Protein AF-A0A5N9BYZ1-F1 (afdb_monomer_lite)

Sequence (122 aa):
MFFPSIALAQSPDVEGMESEAQKIDQMLMCPVCPAESIDQVQVEVAKQMRVKVREMLLEGRSEEQILSYFEERYGSDILAAPPVRGTMLLAWIIPIVVLGLMLSVGVWVLYNMVYKKQNVED

Foldseek 3Di:
DDDDPPPPPPDPVVVVLVVVLVVLQQQFCDLPDPPHTLVPDPDPSSVVLSVVSSVVVVVVDDSVRSVVVCCVVRNQVGGNDRPPPDVVVVVVVVVVVVVVVVVVVVVVVVVVVVVVVVVVVD

Radius of gyration: 28.41 Å; chains: 1; bounding box: 100×36×58 Å

Structure (mmCIF, N/CA/C/O backbone):
data_AF-A0A5N9BYZ1-F1
#
_entry.id   AF-A0A5N9BYZ1-F1
#
loop_
_atom_site.group_PDB
_atom_site.id
_atom_site.type_symbol
_atom_site.label_atom_id
_atom_site.label_alt_id
_atom_site.label_comp_id
_atom_site.label_asym_id
_atom_site.label_entity_id
_atom_site.label_seq_id
_atom_site.pdbx_PDB_ins_code
_atom_site.Cartn_x
_atom_site.Cartn_y
_atom_site.Cartn_z
_atom_site.occupancy
_atom_site.B_iso_or_equiv
_atom_site.auth_seq_id
_atom_site.auth_comp_id
_atom_site.auth_asym_id
_atom_site.auth_atom_id
_atom_site.pdbx_PDB_model_num
ATOM 1 N N . MET A 1 1 ? 51.454 -2.556 -13.934 1.00 44.25 1 MET A N 1
ATOM 2 C CA . MET A 1 1 ? 50.234 -2.734 -14.747 1.00 44.25 1 MET A CA 1
ATOM 3 C C . MET A 1 1 ? 49.073 -2.220 -13.915 1.00 44.25 1 MET A C 1
ATOM 5 O O . MET A 1 1 ? 48.584 -2.917 -13.042 1.00 44.25 1 MET A O 1
ATOM 9 N N . PHE A 1 2 ? 48.794 -0.928 -14.086 1.00 49.34 2 PHE A N 1
ATOM 10 C CA . PHE A 1 2 ? 47.776 -0.151 -13.385 1.00 49.34 2 PHE A CA 1
ATOM 11 C C . PHE A 1 2 ? 46.459 -0.308 -14.151 1.00 49.34 2 PHE A C 1
ATOM 13 O O . PHE A 1 2 ? 46.372 0.157 -15.286 1.00 49.34 2 PHE A O 1
ATOM 20 N N . PHE A 1 3 ? 45.456 -0.957 -13.563 1.00 58.22 3 PHE A N 1
ATOM 21 C CA . PHE A 1 3 ? 44.080 -0.775 -14.021 1.00 58.22 3 PHE A CA 1
ATOM 22 C C . PHE A 1 3 ? 43.595 0.568 -13.463 1.00 58.22 3 PHE A C 1
ATOM 24 O O . PHE A 1 3 ? 43.707 0.776 -12.253 1.00 58.22 3 PHE A O 1
ATOM 31 N N . PRO A 1 4 ? 43.123 1.506 -14.300 1.00 60.12 4 PRO A N 1
ATOM 32 C CA . PRO A 1 4 ? 42.589 2.754 -13.796 1.00 60.12 4 PRO A CA 1
ATOM 33 C C . PRO A 1 4 ? 41.297 2.430 -13.043 1.00 60.12 4 PRO A C 1
ATOM 35 O O . PRO A 1 4 ? 40.392 1.799 -13.591 1.00 60.12 4 PRO A O 1
ATOM 38 N N . SER A 1 5 ? 41.222 2.845 -11.780 1.00 58.59 5 SER A N 1
ATOM 39 C CA . SER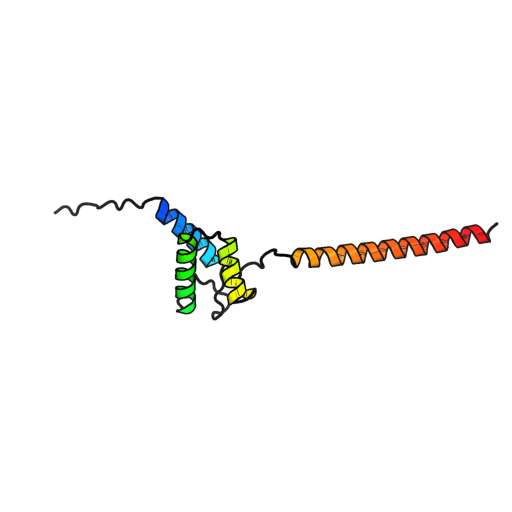 A 1 5 ? 39.967 2.932 -11.041 1.00 58.59 5 SER A CA 1
ATOM 40 C C . SER A 1 5 ? 39.060 3.916 -11.771 1.00 58.59 5 SER A C 1
ATOM 42 O O . SER A 1 5 ? 39.162 5.127 -11.582 1.00 58.59 5 SER A O 1
ATOM 44 N N . ILE A 1 6 ? 38.194 3.397 -12.638 1.00 61.03 6 ILE A N 1
ATOM 45 C CA . ILE A 1 6 ? 37.043 4.137 -13.141 1.00 61.03 6 ILE A CA 1
ATOM 46 C C . ILE A 1 6 ? 36.119 4.297 -11.935 1.00 61.03 6 ILE A C 1
ATOM 48 O O . ILE A 1 6 ? 35.366 3.394 -11.580 1.00 61.03 6 ILE A O 1
ATOM 52 N N . ALA A 1 7 ? 36.252 5.433 -11.256 1.00 56.97 7 ALA A N 1
ATOM 53 C CA . ALA A 1 7 ? 35.243 5.931 -10.344 1.00 56.97 7 ALA A CA 1
ATOM 54 C C . ALA A 1 7 ? 33.991 6.197 -11.187 1.00 56.97 7 ALA A C 1
ATOM 56 O O . ALA A 1 7 ? 33.922 7.187 -11.916 1.00 56.97 7 ALA A O 1
ATOM 57 N N . LEU A 1 8 ? 33.041 5.263 -11.155 1.00 56.88 8 LEU A N 1
ATOM 58 C CA . LEU A 1 8 ? 31.712 5.493 -11.694 1.00 56.88 8 LEU A CA 1
ATOM 59 C C . LEU A 1 8 ? 31.074 6.583 -10.839 1.00 56.88 8 LEU A C 1
ATOM 61 O O . LEU A 1 8 ? 30.751 6.373 -9.672 1.00 56.88 8 LEU A O 1
ATOM 65 N N . ALA A 1 9 ? 30.968 7.770 -11.428 1.00 54.53 9 ALA A N 1
ATOM 66 C CA . ALA A 1 9 ? 30.124 8.840 -10.944 1.00 54.53 9 ALA A CA 1
ATOM 67 C C . ALA A 1 9 ? 28.684 8.319 -10.929 1.00 54.53 9 ALA A C 1
ATOM 69 O O . ALA A 1 9 ? 27.995 8.335 -11.946 1.00 54.53 9 ALA A O 1
ATOM 70 N N . GLN A 1 10 ? 28.264 7.791 -9.787 1.00 53.97 10 GLN A N 1
ATOM 71 C CA . GLN A 1 10 ? 26.877 7.477 -9.520 1.00 53.97 10 GLN A CA 1
ATOM 72 C C . GLN A 1 10 ? 26.157 8.820 -9.392 1.00 53.97 10 GLN A C 1
ATOM 74 O O . GLN A 1 10 ? 26.368 9.572 -8.439 1.00 53.97 10 GLN A O 1
ATOM 79 N N . SER A 1 11 ? 25.436 9.202 -10.439 1.00 56.72 11 SER A N 1
ATOM 80 C CA . SER A 1 11 ? 24.740 10.475 -10.471 1.00 56.72 11 SER A CA 1
ATOM 81 C C . SER A 1 11 ? 23.575 10.427 -9.461 1.00 56.72 11 SER A C 1
ATOM 83 O O . SER A 1 11 ? 22.866 9.420 -9.381 1.00 56.72 11 SER A O 1
ATOM 85 N N . PRO A 1 12 ? 23.403 11.465 -8.621 1.00 59.62 12 PRO A N 1
ATOM 86 C CA . PRO A 1 12 ? 22.477 11.435 -7.481 1.00 59.62 12 PRO A CA 1
ATOM 87 C C . PRO A 1 12 ? 21.000 11.276 -7.881 1.00 59.62 12 PRO A C 1
ATOM 89 O O . PRO A 1 12 ? 20.164 10.955 -7.041 1.00 59.62 12 PRO A O 1
ATOM 92 N N . ASP A 1 13 ? 20.671 11.485 -9.155 1.00 65.31 13 ASP A N 1
ATOM 93 C CA . ASP A 1 13 ? 19.337 11.303 -9.724 1.00 65.31 13 ASP A CA 1
ATOM 94 C C . ASP A 1 13 ? 18.914 9.827 -9.794 1.00 65.31 13 ASP A C 1
ATOM 96 O O . ASP A 1 13 ? 17.775 9.502 -9.457 1.00 65.31 13 ASP A O 1
ATOM 100 N N . VAL A 1 14 ? 19.830 8.920 -10.151 1.00 69.69 14 VAL A N 1
ATOM 101 C CA . VAL A 1 14 ? 19.497 7.496 -10.326 1.00 69.69 14 VAL A CA 1
ATOM 102 C C . VAL A 1 14 ? 19.334 6.798 -8.974 1.00 69.69 14 VAL A C 1
ATOM 104 O O . VAL A 1 14 ? 18.423 5.992 -8.799 1.00 69.69 14 VAL A O 1
ATOM 107 N N . GLU A 1 15 ? 20.161 7.144 -7.981 1.00 74.38 15 GLU A N 1
ATOM 108 C CA . GLU A 1 15 ? 20.041 6.575 -6.628 1.00 74.38 15 GLU A CA 1
ATOM 109 C C . GLU A 1 15 ? 18.750 6.994 -5.920 1.00 74.38 15 GLU A C 1
ATOM 111 O O . GLU A 1 15 ? 18.144 6.185 -5.215 1.00 74.38 15 GLU A O 1
ATOM 116 N N . GLY A 1 16 ? 18.308 8.241 -6.120 1.00 80.75 16 GLY A N 1
ATOM 117 C CA . GLY A 1 16 ? 17.055 8.735 -5.551 1.00 80.75 16 GLY A CA 1
ATOM 118 C C . GLY A 1 16 ? 15.842 7.976 -6.088 1.00 80.75 16 GLY A C 1
ATOM 119 O O . GLY A 1 16 ? 15.020 7.495 -5.309 1.00 80.75 16 GLY A O 1
ATOM 120 N N . MET A 1 17 ? 15.772 7.802 -7.411 1.00 83.50 17 MET A N 1
ATOM 121 C CA . MET A 1 17 ? 14.679 7.078 -8.065 1.00 83.50 17 MET A CA 1
ATOM 122 C C . MET A 1 17 ? 14.644 5.592 -7.703 1.00 83.50 17 MET A C 1
ATOM 124 O O . MET A 1 17 ? 13.571 5.041 -7.472 1.00 83.50 17 MET A O 1
ATOM 128 N N . GLU A 1 18 ? 15.802 4.933 -7.635 1.00 87.06 18 GLU A N 1
ATOM 129 C CA . GLU A 1 18 ? 15.864 3.520 -7.254 1.00 87.06 18 GLU A CA 1
ATOM 130 C C . GLU A 1 18 ? 15.463 3.303 -5.790 1.00 87.06 18 GLU A C 1
ATOM 132 O O . GLU A 1 18 ? 14.759 2.342 -5.482 1.00 87.06 18 GLU A O 1
ATOM 137 N N . SER A 1 19 ? 15.843 4.218 -4.894 1.00 88.31 19 SER A N 1
ATOM 138 C CA . SER A 1 19 ? 15.411 4.200 -3.491 1.00 88.31 19 SER A CA 1
ATOM 139 C C . SER A 1 19 ? 13.895 4.380 -3.357 1.00 88.31 19 SER A C 1
ATOM 141 O O . SER A 1 19 ? 13.247 3.682 -2.574 1.00 88.31 19 SER A O 1
ATOM 143 N N . GLU A 1 20 ? 13.303 5.270 -4.155 1.00 87.62 20 GLU A N 1
ATOM 144 C CA . GLU A 1 20 ? 11.853 5.466 -4.195 1.00 87.62 20 GLU A CA 1
ATOM 145 C C . GLU A 1 20 ? 11.129 4.233 -4.753 1.00 87.62 20 GLU A C 1
ATOM 147 O O . GLU A 1 20 ? 10.196 3.731 -4.127 1.00 87.62 20 GLU A O 1
ATOM 152 N N . ALA A 1 21 ? 11.623 3.661 -5.855 1.00 90.44 21 ALA A N 1
ATOM 153 C CA . ALA A 1 21 ? 11.096 2.417 -6.415 1.00 90.44 21 ALA A CA 1
ATOM 154 C C . ALA A 1 21 ? 11.130 1.271 -5.395 1.00 90.44 21 ALA A C 1
ATOM 156 O O . ALA A 1 21 ? 10.148 0.549 -5.248 1.00 90.44 21 ALA A O 1
ATOM 157 N N . GLN A 1 22 ? 12.225 1.130 -4.643 1.00 90.06 22 GLN A N 1
ATOM 158 C CA . GLN A 1 22 ? 12.355 0.106 -3.603 1.00 90.06 22 GLN A CA 1
ATOM 159 C C . GLN A 1 22 ? 11.361 0.291 -2.454 1.00 90.06 22 GLN A C 1
ATOM 161 O O . GLN A 1 22 ? 10.853 -0.700 -1.929 1.00 90.06 22 GLN A O 1
ATOM 166 N N . LYS A 1 23 ? 11.056 1.533 -2.057 1.00 89.56 23 LYS A N 1
ATOM 167 C CA . LYS A 1 23 ? 10.024 1.795 -1.042 1.00 89.56 23 LYS A CA 1
ATOM 168 C C . LYS A 1 23 ? 8.652 1.336 -1.518 1.00 89.56 23 LYS A C 1
ATOM 170 O O . LYS A 1 23 ? 7.950 0.662 -0.769 1.00 89.56 23 LYS A O 1
ATOM 175 N N . ILE A 1 24 ? 8.303 1.648 -2.764 1.00 89.00 24 ILE A N 1
ATOM 176 C CA . ILE A 1 24 ? 7.036 1.226 -3.368 1.00 89.00 24 ILE A CA 1
ATOM 177 C C . ILE A 1 24 ? 6.985 -0.302 -3.496 1.00 89.00 24 ILE A C 1
ATOM 179 O O . ILE A 1 24 ? 5.983 -0.914 -3.129 1.00 89.00 24 ILE A O 1
ATOM 183 N N . ASP A 1 25 ? 8.080 -0.931 -3.934 1.00 89.19 25 ASP A N 1
ATOM 184 C CA . ASP A 1 25 ? 8.191 -2.389 -4.057 1.00 89.19 25 ASP A CA 1
ATOM 185 C C . ASP A 1 25 ? 7.971 -3.100 -2.699 1.00 89.19 25 ASP A C 1
ATOM 187 O O . ASP A 1 25 ? 7.393 -4.183 -2.650 1.00 89.19 25 ASP A O 1
ATOM 191 N N . GLN A 1 26 ? 8.376 -2.491 -1.578 1.00 88.19 26 GLN A N 1
ATOM 192 C CA . GLN A 1 26 ? 8.143 -3.038 -0.231 1.00 88.19 26 GLN A CA 1
ATOM 193 C C . GLN A 1 26 ? 6.697 -2.874 0.260 1.00 88.19 26 GLN A C 1
ATOM 195 O O . GLN A 1 26 ? 6.253 -3.643 1.112 1.00 88.19 26 GLN A O 1
ATOM 200 N N . MET A 1 27 ? 5.959 -1.891 -0.260 1.00 85.88 27 MET A N 1
ATOM 201 C CA . MET A 1 27 ? 4.550 -1.660 0.082 1.00 85.88 27 MET A CA 1
ATOM 202 C C . MET A 1 27 ? 3.585 -2.542 -0.720 1.00 85.88 27 MET A C 1
ATOM 204 O O . MET A 1 27 ? 2.410 -2.643 -0.360 1.00 85.88 27 MET A O 1
ATOM 208 N N . LEU A 1 28 ? 4.070 -3.175 -1.791 1.00 87.06 28 LEU A N 1
ATOM 209 C CA . LEU A 1 28 ? 3.297 -4.053 -2.662 1.00 87.06 28 LEU A CA 1
ATOM 210 C C . LEU A 1 28 ? 3.537 -5.527 -2.305 1.00 87.06 28 LEU A C 1
ATOM 212 O O . LEU A 1 28 ? 4.653 -6.047 -2.383 1.00 87.06 28 LEU A O 1
ATOM 216 N N . MET A 1 29 ? 2.460 -6.219 -1.950 1.00 87.56 29 MET A N 1
ATOM 217 C CA . MET A 1 29 ? 2.434 -7.664 -1.740 1.00 87.56 29 MET A CA 1
ATOM 218 C C . MET A 1 29 ? 2.285 -8.395 -3.072 1.00 87.56 29 MET A C 1
ATOM 220 O O . MET A 1 29 ? 1.704 -7.876 -4.022 1.00 87.56 29 MET A O 1
ATOM 224 N N . CYS A 1 30 ? 2.815 -9.611 -3.178 1.00 84.38 30 CYS A N 1
ATOM 225 C CA . CYS A 1 30 ? 2.637 -10.414 -4.380 1.00 84.38 30 CYS A CA 1
ATOM 226 C C . CYS A 1 30 ? 1.272 -11.133 -4.353 1.00 84.38 30 CYS A C 1
ATOM 228 O O . CYS A 1 30 ? 1.004 -11.877 -3.411 1.00 84.38 30 CYS A O 1
ATOM 230 N N . PRO A 1 31 ? 0.424 -11.016 -5.396 1.00 79.62 31 PRO A N 1
ATOM 231 C CA . PRO A 1 31 ? -0.930 -11.581 -5.378 1.00 79.62 31 PRO A CA 1
ATOM 232 C C . PRO A 1 31 ? -0.945 -13.112 -5.504 1.00 79.62 31 PRO A C 1
ATOM 234 O O . PRO A 1 31 ? -1.965 -13.753 -5.272 1.00 79.62 31 PRO A O 1
ATOM 237 N N . VAL A 1 32 ? 0.181 -13.702 -5.914 1.00 82.19 32 VAL A N 1
ATOM 238 C CA . VAL A 1 32 ? 0.323 -15.142 -6.168 1.00 82.19 32 VAL A CA 1
ATOM 239 C C . VAL A 1 32 ? 1.245 -15.840 -5.170 1.00 82.19 32 VAL A C 1
ATOM 241 O O . VAL A 1 32 ? 1.345 -17.066 -5.201 1.00 82.19 32 VAL A O 1
ATOM 244 N N . CYS A 1 33 ? 1.923 -15.092 -4.294 1.00 80.44 33 CYS A N 1
ATOM 245 C CA . CYS A 1 33 ? 2.836 -15.651 -3.300 1.00 80.44 33 CYS A CA 1
ATOM 246 C C . CYS A 1 33 ? 2.269 -15.484 -1.884 1.00 80.44 33 CYS A C 1
ATOM 248 O O . CYS A 1 33 ? 1.571 -14.511 -1.603 1.00 80.44 33 CYS A O 1
ATOM 250 N N . PRO A 1 34 ? 2.556 -16.423 -0.970 1.00 72.88 34 PRO A N 1
ATOM 251 C CA . PRO A 1 34 ? 2.062 -16.345 0.396 1.00 72.88 34 PRO A CA 1
ATOM 252 C C . PRO A 1 34 ? 2.778 -15.233 1.175 1.00 72.88 34 PRO A C 1
ATOM 254 O O . PRO A 1 34 ? 3.930 -15.396 1.554 1.00 72.88 34 PRO A O 1
ATOM 257 N N . ALA A 1 35 ? 2.063 -14.137 1.448 1.00 73.50 35 ALA A N 1
ATOM 258 C CA . ALA A 1 35 ? 2.439 -13.085 2.404 1.00 73.50 35 ALA A CA 1
ATOM 259 C C . ALA A 1 35 ? 3.849 -12.478 2.222 1.00 73.50 35 ALA A C 1
ATOM 261 O O . ALA A 1 35 ? 4.490 -12.099 3.201 1.00 73.50 35 ALA A O 1
ATOM 262 N N . GLU A 1 36 ? 4.325 -12.379 0.981 1.00 81.69 36 GLU A N 1
ATOM 263 C CA . GLU A 1 36 ? 5.670 -11.895 0.661 1.00 81.69 36 GLU A CA 1
ATOM 264 C C . GLU A 1 36 ? 5.594 -10.709 -0.321 1.00 81.69 36 GLU A C 1
ATOM 266 O O . GLU A 1 36 ? 4.731 -10.674 -1.208 1.00 81.69 36 GLU A O 1
ATOM 271 N N . SER A 1 37 ? 6.465 -9.709 -0.140 1.00 85.00 37 SER A N 1
ATOM 272 C CA . SER A 1 37 ? 6.482 -8.496 -0.969 1.00 85.00 37 SER A CA 1
ATOM 273 C C . SER A 1 37 ? 7.110 -8.753 -2.337 1.00 85.00 37 SER A C 1
ATOM 275 O O . SER A 1 37 ? 7.921 -9.668 -2.504 1.00 85.00 37 SER A O 1
ATOM 277 N N . ILE A 1 38 ? 6.772 -7.925 -3.330 1.00 86.12 38 ILE A N 1
ATOM 278 C CA . ILE A 1 38 ? 7.293 -8.084 -4.699 1.00 86.12 38 ILE A CA 1
ATOM 279 C C . ILE A 1 38 ? 8.817 -7.907 -4.799 1.00 86.12 38 ILE A C 1
ATOM 281 O O . ILE A 1 38 ? 9.412 -8.344 -5.783 1.00 86.12 38 ILE A O 1
ATOM 285 N N . ASP A 1 39 ? 9.458 -7.292 -3.800 1.00 87.25 39 ASP A N 1
ATOM 286 C CA . ASP A 1 39 ? 10.919 -7.184 -3.724 1.00 87.25 39 ASP A CA 1
ATOM 287 C C . ASP A 1 39 ? 11.599 -8.506 -3.324 1.00 87.25 39 ASP A C 1
ATOM 289 O O . ASP A 1 39 ? 12.692 -8.803 -3.809 1.00 87.25 39 ASP A O 1
ATOM 293 N N . GLN A 1 40 ? 10.946 -9.316 -2.483 1.00 83.56 40 GLN A N 1
ATOM 294 C CA . GLN A 1 40 ? 11.531 -10.529 -1.899 1.00 83.56 40 GLN A CA 1
ATOM 295 C C . GLN A 1 40 ? 11.336 -11.777 -2.774 1.00 83.56 40 GLN A C 1
ATOM 297 O O . GLN A 1 40 ? 12.238 -12.615 -2.871 1.00 83.56 40 GLN A O 1
ATOM 302 N N . VAL A 1 41 ? 10.210 -11.868 -3.486 1.00 85.25 41 VAL A N 1
ATOM 303 C CA . VAL A 1 41 ? 9.903 -13.021 -4.344 1.00 85.25 41 VAL A CA 1
ATOM 304 C C . VAL A 1 41 ? 10.582 -12.928 -5.716 1.00 85.25 41 VAL A C 1
ATOM 306 O O . VAL A 1 41 ? 10.565 -11.900 -6.390 1.00 85.25 41 VAL A O 1
ATOM 309 N N . GLN A 1 42 ? 11.103 -14.052 -6.217 1.00 86.25 42 GLN A N 1
ATOM 310 C CA . GLN A 1 42 ? 11.688 -14.148 -7.566 1.00 86.25 42 GLN A CA 1
ATOM 311 C C . GLN A 1 42 ? 10.732 -14.765 -8.599 1.00 86.25 42 GLN A C 1
ATOM 313 O O . GLN A 1 42 ? 11.117 -15.634 -9.383 1.00 86.25 42 GLN A O 1
ATOM 318 N N . VAL A 1 43 ? 9.476 -14.316 -8.619 1.00 88.19 43 VAL A N 1
ATOM 319 C CA . VAL A 1 43 ? 8.468 -14.755 -9.601 1.00 88.19 43 VAL A CA 1
ATOM 320 C C . VAL A 1 43 ? 8.336 -13.766 -10.758 1.00 88.19 43 VAL A C 1
ATOM 322 O O . VAL A 1 43 ? 8.545 -12.566 -10.592 1.00 88.19 43 VAL A O 1
ATOM 325 N N . GLU A 1 44 ? 7.963 -14.260 -11.941 1.00 88.31 44 GLU A N 1
ATOM 326 C CA . GLU A 1 44 ? 7.837 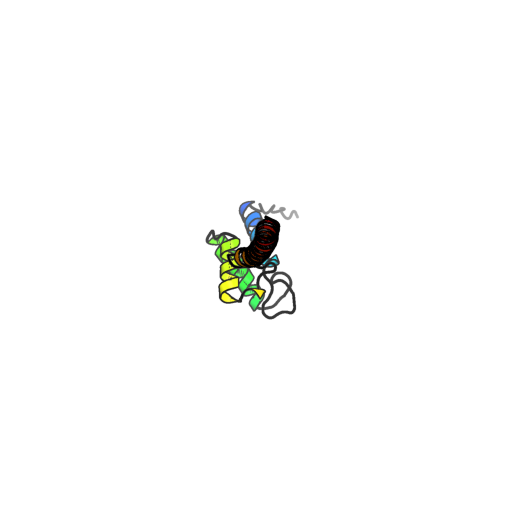-13.429 -13.150 1.00 88.31 44 GLU A CA 1
ATOM 327 C C . GLU A 1 44 ? 6.848 -12.269 -12.954 1.00 88.31 44 GLU A C 1
ATOM 329 O O . GLU A 1 44 ? 7.128 -11.135 -13.331 1.00 88.31 44 GLU A O 1
ATOM 334 N N . VAL A 1 45 ? 5.734 -12.526 -12.260 1.00 86.31 45 VAL A N 1
ATOM 335 C CA . VAL A 1 45 ? 4.712 -11.513 -11.946 1.00 86.31 45 VAL A CA 1
ATOM 336 C C . VAL A 1 45 ? 5.305 -10.352 -11.141 1.00 86.31 45 VAL A C 1
ATOM 338 O O . VAL A 1 45 ? 5.087 -9.192 -11.478 1.00 86.31 45 VAL A O 1
ATOM 341 N N . ALA A 1 46 ? 6.110 -10.649 -10.119 1.00 87.88 46 ALA A N 1
ATOM 342 C CA . ALA A 1 46 ? 6.747 -9.630 -9.292 1.00 87.88 46 ALA A CA 1
ATOM 343 C C . ALA A 1 46 ? 7.776 -8.822 -10.091 1.00 87.88 46 ALA A C 1
ATOM 345 O O . ALA A 1 46 ? 7.792 -7.598 -10.005 1.00 87.88 46 ALA A O 1
ATOM 346 N N . LYS A 1 47 ? 8.568 -9.472 -10.956 1.00 89.31 47 LYS A N 1
ATOM 347 C CA . LYS A 1 47 ? 9.510 -8.769 -11.845 1.00 89.31 47 LYS A CA 1
ATOM 348 C C . LYS A 1 47 ? 8.792 -7.777 -12.758 1.00 89.31 47 LYS A C 1
ATOM 350 O O . LYS A 1 47 ? 9.226 -6.633 -12.872 1.00 89.31 47 LYS A O 1
ATOM 355 N N . GLN A 1 48 ? 7.673 -8.182 -13.359 1.00 91.56 48 GLN A N 1
ATOM 356 C CA . GLN A 1 48 ? 6.875 -7.300 -14.212 1.00 91.56 48 GLN A CA 1
ATOM 357 C C . GLN A 1 48 ? 6.302 -6.106 -13.438 1.00 91.56 48 GLN A C 1
ATOM 359 O O . GLN A 1 48 ? 6.314 -4.986 -13.948 1.00 91.56 48 GLN A O 1
ATOM 364 N N . MET A 1 49 ? 5.858 -6.313 -12.195 1.00 90.12 49 MET A N 1
ATOM 365 C CA . MET A 1 49 ? 5.388 -5.225 -11.331 1.00 90.12 49 MET A CA 1
ATOM 366 C C . MET A 1 49 ? 6.506 -4.225 -11.010 1.00 90.12 49 MET A C 1
ATOM 368 O O . MET A 1 49 ? 6.300 -3.028 -11.189 1.00 90.12 49 MET A O 1
ATOM 372 N N . ARG A 1 50 ? 7.705 -4.693 -10.641 1.00 91.00 50 ARG A N 1
ATOM 373 C CA . ARG A 1 50 ? 8.870 -3.835 -10.333 1.00 91.00 50 ARG A CA 1
ATOM 374 C C . ARG A 1 50 ? 9.339 -3.002 -11.524 1.00 91.00 50 ARG A C 1
ATOM 376 O O . ARG A 1 50 ? 9.767 -1.856 -11.370 1.00 91.00 50 ARG A O 1
ATOM 383 N N . VAL A 1 51 ? 9.265 -3.575 -12.727 1.00 92.75 51 VAL A N 1
ATOM 384 C CA . VAL A 1 51 ? 9.532 -2.844 -13.974 1.00 92.75 51 VAL A CA 1
ATOM 385 C C . VAL A 1 51 ? 8.474 -1.762 -14.179 1.00 92.75 51 VAL A C 1
ATOM 387 O O . VAL A 1 51 ? 8.820 -0.618 -14.464 1.00 92.75 51 VAL A O 1
ATOM 390 N N . LYS A 1 52 ? 7.194 -2.090 -13.961 1.00 92.62 52 LYS A N 1
ATOM 391 C CA . LYS A 1 52 ? 6.094 -1.132 -14.107 1.00 92.62 52 LYS A CA 1
ATOM 392 C C . LYS A 1 52 ? 6.162 0.009 -13.085 1.00 92.62 52 LYS A C 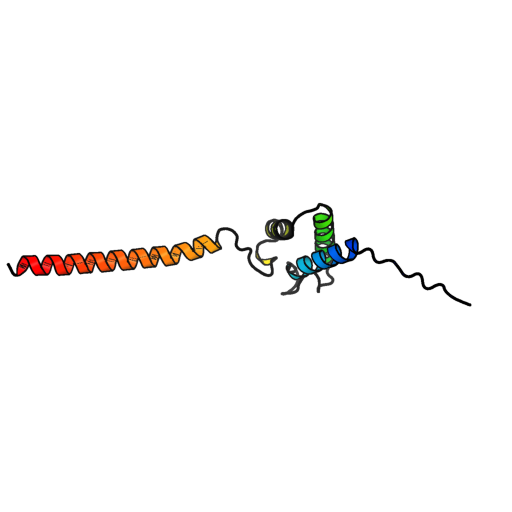1
ATOM 394 O O . LYS A 1 52 ? 5.860 1.142 -13.444 1.00 92.62 52 LYS A O 1
ATOM 399 N N . VAL A 1 53 ? 6.591 -0.255 -11.847 1.00 92.44 53 VAL A N 1
ATOM 400 C CA . VAL A 1 53 ? 6.827 0.782 -10.823 1.00 92.44 53 VAL A CA 1
ATOM 401 C C . VAL A 1 53 ? 7.856 1.802 -11.315 1.00 92.44 53 VAL A C 1
ATOM 403 O O . VAL A 1 53 ? 7.568 2.996 -11.320 1.00 92.44 53 VAL A O 1
ATOM 406 N N . ARG A 1 54 ? 9.018 1.348 -11.805 1.00 93.19 54 ARG A N 1
ATOM 407 C CA . ARG A 1 54 ? 10.049 2.243 -12.367 1.00 93.19 54 ARG A CA 1
ATOM 408 C C . ARG A 1 54 ? 9.556 3.019 -13.578 1.00 93.19 54 ARG A C 1
ATOM 410 O O . ARG A 1 54 ? 9.846 4.203 -13.686 1.00 93.19 54 ARG A O 1
ATOM 417 N N . GLU A 1 55 ? 8.804 2.380 -14.470 1.00 92.75 55 GLU A N 1
ATOM 418 C CA . GLU A 1 55 ? 8.213 3.056 -15.629 1.00 92.75 55 GLU A CA 1
ATOM 419 C C . GLU A 1 55 ? 7.285 4.199 -15.189 1.00 92.75 55 GLU A C 1
ATOM 421 O O . GLU A 1 55 ? 7.408 5.316 -15.678 1.00 92.75 55 GLU A O 1
ATOM 426 N N . MET A 1 56 ? 6.423 3.964 -14.197 1.00 91.00 56 MET A N 1
ATOM 427 C CA . MET A 1 56 ? 5.522 4.998 -13.681 1.00 91.00 56 MET A CA 1
ATOM 428 C C . MET A 1 56 ? 6.253 6.112 -12.918 1.00 91.00 56 MET A C 1
ATOM 430 O O . MET A 1 56 ? 5.850 7.271 -13.004 1.00 91.00 56 MET A O 1
ATOM 434 N N . LEU A 1 57 ? 7.339 5.794 -12.210 1.00 90.75 57 LEU A N 1
ATOM 435 C CA . LEU A 1 57 ? 8.202 6.808 -11.595 1.00 90.75 57 LEU A CA 1
ATOM 436 C C . LEU A 1 57 ? 8.888 7.681 -12.654 1.00 90.75 57 LEU A C 1
ATOM 438 O O . LEU A 1 57 ? 8.928 8.901 -12.512 1.00 90.75 57 LEU A O 1
ATOM 442 N N . LEU A 1 58 ? 9.350 7.082 -13.757 1.00 89.62 58 LEU A N 1
ATOM 443 C CA . LEU A 1 58 ? 9.897 7.810 -14.909 1.00 89.62 58 LEU A CA 1
ATOM 444 C C . LEU A 1 58 ? 8.846 8.687 -15.606 1.00 89.62 58 LEU A C 1
ATOM 446 O O . LEU A 1 58 ? 9.177 9.754 -16.118 1.00 89.62 58 LEU A O 1
ATOM 450 N N . GLU A 1 59 ? 7.578 8.270 -15.601 1.00 91.19 59 GLU A N 1
ATOM 451 C CA . GLU A 1 59 ? 6.443 9.082 -16.060 1.00 91.19 59 GLU A CA 1
ATOM 452 C C . GLU A 1 59 ? 6.113 10.261 -15.116 1.00 91.19 59 GLU A C 1
ATOM 454 O O . GLU A 1 59 ? 5.257 11.084 -15.446 1.00 91.19 59 GLU A O 1
ATOM 459 N N . GLY A 1 60 ? 6.760 10.364 -13.948 1.00 89.50 60 GLY A N 1
ATOM 460 C CA . GLY A 1 60 ? 6.496 11.404 -12.949 1.00 89.50 60 GLY A CA 1
ATOM 461 C C . GLY A 1 60 ? 5.215 11.176 -12.141 1.00 89.50 60 GLY A C 1
ATOM 462 O O . GLY A 1 60 ? 4.637 12.130 -11.614 1.00 89.50 60 GLY A O 1
ATOM 463 N N . ARG A 1 61 ? 4.732 9.929 -12.061 1.00 88.75 61 ARG A N 1
ATOM 464 C CA . ARG A 1 61 ? 3.604 9.553 -11.195 1.00 88.75 61 ARG A CA 1
ATOM 465 C C . ARG A 1 61 ? 4.028 9.630 -9.731 1.00 88.75 61 ARG A C 1
ATOM 467 O O . ARG A 1 61 ? 5.147 9.265 -9.390 1.00 88.75 61 ARG A O 1
ATOM 474 N N . SER A 1 62 ? 3.113 10.044 -8.857 1.00 88.19 62 SER A N 1
ATOM 475 C CA . SER A 1 62 ? 3.346 9.969 -7.412 1.00 88.19 62 SER A CA 1
ATOM 476 C C . SER A 1 62 ? 3.166 8.543 -6.886 1.00 88.19 62 SER A C 1
ATOM 478 O O . SER A 1 62 ? 2.406 7.751 -7.449 1.00 88.19 62 SER A O 1
ATOM 480 N N . GLU A 1 63 ? 3.803 8.242 -5.754 1.00 87.56 63 GLU A N 1
ATOM 481 C CA . GLU A 1 63 ? 3.649 6.983 -5.012 1.00 87.56 63 GLU A CA 1
ATOM 482 C C . GLU A 1 63 ? 2.173 6.576 -4.848 1.00 87.56 63 GLU A C 1
ATOM 484 O O . GLU A 1 63 ? 1.777 5.469 -5.202 1.00 87.56 63 GLU A O 1
ATOM 489 N N . GLU A 1 64 ? 1.313 7.500 -4.416 1.00 84.25 64 GLU A N 1
ATOM 490 C CA . GLU A 1 64 ? -0.120 7.246 -4.215 1.00 84.25 64 GLU A CA 1
ATOM 491 C C . GLU A 1 64 ? -0.861 6.861 -5.505 1.00 84.25 64 GLU A C 1
ATOM 493 O O . GLU A 1 64 ? -1.813 6.074 -5.468 1.00 84.25 64 GLU A O 1
ATOM 498 N N . GLN A 1 65 ? -0.452 7.427 -6.646 1.00 86.38 65 GLN A N 1
ATOM 499 C CA . GLN A 1 65 ? -1.016 7.080 -7.951 1.00 86.38 65 GLN A CA 1
ATOM 500 C C . GLN A 1 65 ? -0.581 5.675 -8.357 1.00 86.38 65 GLN A C 1
ATOM 502 O O . GLN A 1 65 ? -1.418 4.881 -8.789 1.00 86.38 65 GLN A O 1
ATOM 507 N N . ILE A 1 66 ? 0.698 5.355 -8.154 1.00 89.94 66 ILE A N 1
ATOM 508 C CA . ILE A 1 66 ? 1.277 4.040 -8.433 1.00 89.94 66 ILE A CA 1
ATOM 509 C C . ILE A 1 66 ? 0.568 2.957 -7.613 1.00 89.94 66 ILE A C 1
ATOM 511 O O . ILE A 1 66 ? 0.074 1.983 -8.179 1.00 89.94 66 ILE A O 1
ATOM 515 N N . LEU A 1 67 ? 0.443 3.156 -6.300 1.00 87.56 67 LEU A N 1
ATOM 516 C CA . LEU A 1 67 ? -0.242 2.223 -5.405 1.00 87.56 67 LEU A CA 1
ATOM 517 C C . LEU A 1 67 ? -1.704 2.015 -5.818 1.00 87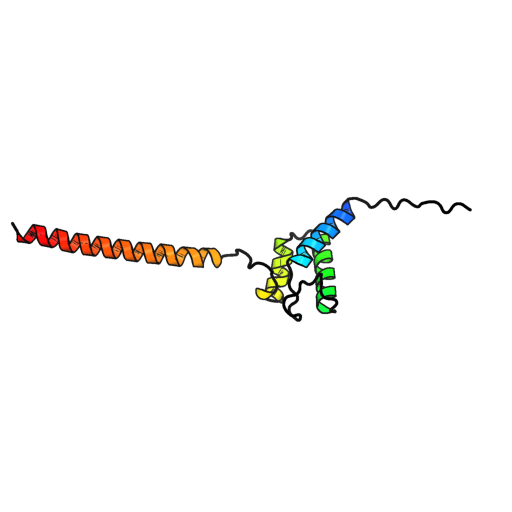.56 67 LEU A C 1
ATOM 519 O O . LEU A 1 67 ? -2.167 0.879 -5.893 1.00 87.56 67 LEU A O 1
ATOM 523 N N . SER A 1 68 ? -2.411 3.092 -6.177 1.00 85.56 68 SER A N 1
ATOM 524 C CA . SER A 1 68 ? -3.802 2.981 -6.628 1.00 85.56 68 SER A CA 1
ATOM 525 C C . SER A 1 68 ? -3.976 2.269 -7.965 1.00 85.56 68 SER A C 1
ATOM 527 O O . SER A 1 68 ? -4.961 1.565 -8.150 1.00 85.56 68 SER A O 1
ATOM 529 N N . TYR A 1 69 ? -3.013 2.398 -8.879 1.00 89.19 69 TYR A N 1
ATOM 530 C CA . TYR A 1 69 ? -3.020 1.654 -10.137 1.00 89.19 69 TYR A CA 1
ATOM 531 C C . TYR A 1 69 ? -2.913 0.142 -9.892 1.00 89.19 69 TYR A C 1
ATOM 533 O O . TYR A 1 69 ? -3.603 -0.652 -10.537 1.00 89.19 69 TYR A O 1
ATOM 541 N N . PHE A 1 70 ? -2.064 -0.269 -8.945 1.00 88.31 70 PHE A N 1
ATOM 542 C CA . PHE A 1 70 ? -1.951 -1.675 -8.563 1.00 88.31 70 PHE A CA 1
ATOM 543 C C . PHE A 1 70 ? -3.180 -2.163 -7.791 1.00 88.31 70 PHE A C 1
ATOM 545 O O . PHE A 1 70 ? -3.648 -3.266 -8.062 1.00 88.31 70 PHE A O 1
ATOM 552 N N . GLU A 1 71 ? -3.751 -1.347 -6.906 1.00 86.38 71 GLU A N 1
ATOM 553 C CA . GLU A 1 71 ? -4.994 -1.661 -6.189 1.00 86.38 71 GLU A CA 1
ATOM 554 C C . GLU A 1 71 ? -6.178 -1.871 -7.140 1.00 86.38 71 GLU A C 1
ATOM 556 O O . GLU A 1 71 ? -6.892 -2.864 -7.034 1.00 86.38 71 GLU A O 1
ATOM 561 N N . GLU A 1 72 ? -6.372 -0.977 -8.112 1.00 84.50 72 GLU A N 1
ATOM 562 C CA . GLU A 1 72 ? -7.474 -1.078 -9.075 1.00 84.50 72 GLU A CA 1
ATOM 563 C C . GLU A 1 72 ? -7.368 -2.349 -9.933 1.00 84.50 72 GLU A C 1
ATOM 565 O O . GLU A 1 72 ? -8.378 -2.926 -10.338 1.00 84.50 72 GLU A O 1
ATOM 570 N N . ARG A 1 73 ? -6.140 -2.818 -10.189 1.00 85.25 73 ARG A N 1
ATOM 571 C CA . ARG A 1 73 ? -5.882 -3.965 -11.064 1.00 85.25 73 ARG A CA 1
ATOM 572 C C . ARG A 1 73 ? -5.800 -5.308 -10.339 1.00 85.25 73 ARG A C 1
ATOM 574 O O . ARG A 1 73 ? -6.175 -6.319 -10.931 1.00 85.25 73 ARG A O 1
ATOM 581 N N . TYR A 1 74 ? -5.297 -5.330 -9.107 1.00 85.69 74 TYR A N 1
ATOM 582 C CA . TYR A 1 74 ? -5.050 -6.555 -8.335 1.00 85.69 74 TYR A CA 1
ATOM 583 C C . TYR A 1 74 ? -5.905 -6.673 -7.062 1.00 85.69 74 TYR A C 1
ATOM 585 O O . TYR A 1 74 ? -5.955 -7.751 -6.475 1.00 85.69 74 TYR A O 1
ATOM 593 N N . GLY A 1 75 ? -6.620 -5.617 -6.668 1.00 82.12 75 GLY A N 1
ATOM 594 C CA . GLY A 1 75 ? -7.469 -5.565 -5.476 1.00 82.12 75 GLY A CA 1
ATOM 595 C C . GLY A 1 75 ? -6.790 -4.914 -4.268 1.00 82.12 75 GLY A C 1
ATOM 596 O O . GLY A 1 75 ? -5.595 -4.629 -4.279 1.00 82.12 75 GLY A O 1
ATOM 597 N N . SER A 1 76 ? -7.558 -4.703 -3.195 1.00 75.12 76 SER A N 1
ATOM 598 C CA . SER A 1 76 ? -7.087 -4.078 -1.946 1.00 75.12 76 SER A CA 1
ATOM 599 C C . SER A 1 76 ? -6.029 -4.894 -1.198 1.00 75.12 76 SER A C 1
ATOM 601 O O . SER A 1 76 ? -5.251 -4.326 -0.439 1.00 75.12 76 SER A O 1
ATOM 603 N N . ASP A 1 77 ? -5.973 -6.208 -1.430 1.00 74.38 77 ASP A N 1
ATOM 604 C CA . ASP A 1 77 ? -5.051 -7.129 -0.749 1.00 74.38 77 ASP A CA 1
ATOM 605 C C . ASP A 1 77 ? -3.601 -7.019 -1.259 1.00 74.38 77 ASP A C 1
ATOM 607 O O . ASP A 1 77 ? -2.686 -7.595 -0.672 1.00 74.38 77 ASP A O 1
ATOM 611 N N . ILE A 1 78 ? -3.377 -6.270 -2.347 1.00 82.12 78 ILE A N 1
ATOM 612 C CA . ILE A 1 78 ? -2.038 -6.011 -2.891 1.00 82.12 78 ILE A CA 1
ATOM 613 C C . ILE A 1 78 ? -1.258 -4.991 -2.056 1.00 82.12 78 ILE A C 1
ATOM 615 O O . ILE A 1 78 ? -0.032 -4.952 -2.114 1.00 82.12 78 ILE A O 1
ATOM 619 N N . LEU A 1 79 ? -1.952 -4.139 -1.299 1.00 80.56 79 LEU A N 1
ATOM 620 C CA . LEU A 1 79 ? -1.332 -3.081 -0.515 1.00 80.56 79 LEU A CA 1
ATOM 621 C C . LEU A 1 79 ? -1.045 -3.587 0.899 1.00 80.56 79 LEU A C 1
ATOM 623 O O . LEU A 1 79 ? -1.932 -4.097 1.580 1.00 80.56 79 LEU A O 1
ATOM 627 N N . ALA A 1 80 ? 0.187 -3.386 1.373 1.00 68.00 80 ALA A N 1
ATOM 628 C CA . ALA A 1 80 ? 0.580 -3.728 2.742 1.00 68.00 80 ALA A CA 1
ATOM 629 C C . ALA A 1 80 ? -0.237 -2.968 3.806 1.00 68.00 80 ALA A C 1
ATOM 631 O O . ALA A 1 80 ? -0.388 -3.440 4.934 1.00 68.00 80 ALA A O 1
ATOM 632 N N . ALA A 1 81 ? -0.776 -1.799 3.450 1.00 64.31 81 ALA A N 1
ATOM 633 C CA . ALA A 1 81 ? -1.705 -1.037 4.270 1.00 64.31 81 ALA A CA 1
ATOM 634 C C . ALA A 1 81 ? -2.917 -0.613 3.424 1.00 64.31 81 ALA A C 1
ATOM 636 O O . ALA A 1 81 ? -2.722 -0.076 2.330 1.00 64.31 81 ALA A O 1
ATOM 637 N N . PRO A 1 82 ? -4.159 -0.807 3.910 1.00 62.16 82 PRO A N 1
ATOM 638 C CA . PRO A 1 82 ? -5.339 -0.348 3.196 1.00 62.16 82 PRO A CA 1
ATOM 639 C C . PRO A 1 82 ? -5.263 1.177 3.039 1.00 62.16 82 PRO A C 1
ATOM 641 O O . PRO A 1 82 ? -5.048 1.888 4.030 1.00 62.16 82 PRO A O 1
ATOM 644 N N . PRO A 1 83 ? -5.423 1.706 1.816 1.00 59.47 83 PRO A N 1
ATOM 645 C CA . PRO A 1 83 ? -5.358 3.134 1.596 1.00 59.47 83 PRO A CA 1
ATOM 646 C C . PRO A 1 83 ? -6.525 3.777 2.339 1.00 59.47 83 P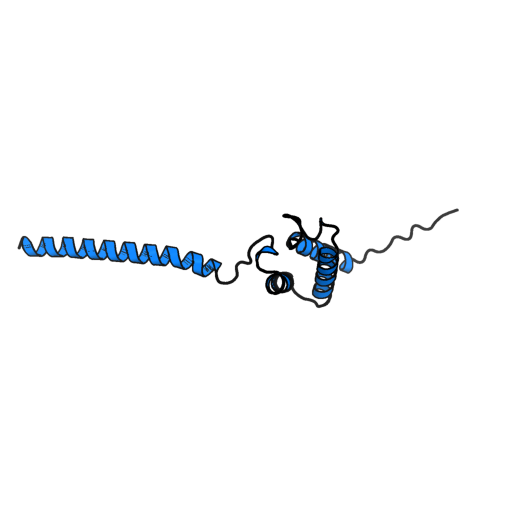RO A C 1
ATOM 648 O O . PRO A 1 83 ? -7.664 3.308 2.295 1.00 59.47 83 PRO A O 1
ATOM 651 N N . VAL A 1 84 ? -6.248 4.873 3.040 1.00 55.38 84 VAL A N 1
ATOM 652 C CA . VAL A 1 84 ? -7.234 5.650 3.806 1.00 55.38 84 VAL A CA 1
ATOM 653 C C . VAL A 1 84 ? -8.189 6.419 2.881 1.00 55.38 84 VAL A C 1
ATOM 655 O O . VAL A 1 84 ? -8.368 7.626 2.999 1.00 55.38 84 VAL A O 1
ATOM 658 N N . ARG A 1 85 ? -8.803 5.753 1.902 1.00 60.81 85 ARG A N 1
ATOM 659 C CA . ARG A 1 85 ? -9.710 6.376 0.937 1.00 60.81 85 ARG A CA 1
ATOM 660 C C . ARG A 1 85 ? -11.158 6.094 1.315 1.00 60.81 85 ARG A C 1
ATOM 662 O O . ARG A 1 85 ? -11.637 4.979 1.172 1.00 60.81 85 ARG A O 1
ATOM 669 N N . GLY A 1 86 ? -11.854 7.140 1.773 1.00 55.34 86 GLY A N 1
ATOM 670 C CA . GLY A 1 86 ? -13.321 7.290 1.795 1.00 55.34 86 GLY A CA 1
ATOM 671 C C . GLY A 1 86 ? -14.122 6.379 2.737 1.00 55.34 86 GLY A C 1
ATOM 672 O O . GLY A 1 86 ? -14.950 6.864 3.506 1.00 55.34 86 GLY A O 1
ATOM 673 N N . THR A 1 87 ? -13.880 5.072 2.721 1.00 57.84 87 THR A N 1
ATOM 674 C CA . THR A 1 87 ? -14.615 4.066 3.501 1.00 57.84 87 THR A CA 1
ATOM 675 C C . THR A 1 87 ? -14.203 4.058 4.971 1.00 57.84 87 THR A C 1
ATOM 677 O O . THR A 1 87 ? -15.067 3.930 5.834 1.00 57.84 87 THR A O 1
ATOM 680 N N . MET A 1 88 ? -12.921 4.299 5.275 1.00 65.19 88 MET A N 1
ATOM 681 C CA . MET A 1 88 ? -12.424 4.449 6.652 1.00 65.19 88 MET A CA 1
ATOM 682 C C . MET A 1 88 ? -13.126 5.601 7.392 1.00 65.19 88 MET A C 1
ATOM 684 O O . MET A 1 88 ? -13.469 5.473 8.567 1.00 65.19 88 MET A O 1
ATOM 688 N N . LEU A 1 89 ? -13.408 6.708 6.692 1.00 62.53 89 LEU A N 1
ATOM 689 C CA . LEU A 1 89 ? -14.166 7.829 7.256 1.00 62.53 89 LEU A CA 1
ATOM 690 C C . LEU A 1 89 ? -15.620 7.431 7.538 1.00 62.53 89 LEU A C 1
ATOM 692 O O . LEU A 1 89 ? -16.135 7.723 8.614 1.00 62.53 89 LEU A O 1
ATOM 696 N N . LEU A 1 90 ? -16.268 6.711 6.617 1.00 69.50 90 LEU A N 1
ATOM 697 C CA . LEU A 1 90 ? -17.630 6.208 6.821 1.00 69.50 90 LEU A CA 1
ATOM 698 C C . LEU A 1 90 ? -17.714 5.233 8.005 1.00 69.50 90 LEU A C 1
ATOM 700 O O . LEU A 1 90 ? -18.637 5.326 8.815 1.00 69.50 90 LEU A O 1
ATOM 704 N N . ALA A 1 91 ? -16.723 4.349 8.144 1.00 74.44 91 ALA A N 1
ATOM 705 C CA . ALA A 1 91 ? -16.624 3.405 9.254 1.00 74.44 91 ALA A CA 1
ATOM 706 C C . ALA A 1 91 ? -16.496 4.104 10.620 1.00 74.44 91 ALA A C 1
ATOM 708 O O . ALA A 1 91 ? -16.959 3.562 11.619 1.00 74.44 91 ALA A O 1
ATOM 709 N N . TRP A 1 92 ? -15.929 5.314 10.669 1.00 76.12 92 TRP A N 1
ATOM 710 C CA . TRP A 1 92 ? -15.862 6.151 11.875 1.00 76.12 92 TRP A CA 1
ATOM 711 C C . TRP A 1 92 ? -17.122 6.991 12.122 1.00 76.12 92 TRP A C 1
ATOM 713 O O . TRP A 1 92 ? -17.475 7.249 13.272 1.00 76.12 92 TRP A O 1
ATOM 723 N N . ILE A 1 93 ? -17.837 7.396 11.072 1.00 80.81 93 ILE A N 1
ATOM 724 C CA . ILE A 1 93 ? -19.076 8.179 11.205 1.00 80.81 93 ILE A CA 1
ATOM 725 C C . ILE A 1 93 ? -20.199 7.328 11.817 1.00 80.81 93 ILE A C 1
ATOM 727 O O . ILE A 1 93 ? -20.919 7.803 12.696 1.00 80.81 93 ILE A O 1
ATOM 731 N N . ILE A 1 94 ? -20.323 6.062 11.408 1.00 87.19 94 ILE A N 1
ATOM 732 C CA . ILE A 1 94 ? -21.360 5.137 11.898 1.00 87.19 94 ILE A CA 1
ATOM 733 C C . ILE A 1 94 ? -21.401 5.037 13.441 1.00 87.19 94 ILE A C 1
ATOM 735 O O . ILE A 1 94 ? -22.470 5.283 14.007 1.00 87.19 94 ILE A O 1
ATOM 739 N N . PRO A 1 95 ? -20.302 4.723 14.161 1.00 85.44 95 PRO A N 1
ATOM 740 C CA . PRO A 1 95 ? -20.337 4.594 15.618 1.00 85.44 95 PRO A CA 1
ATOM 741 C C . PRO A 1 95 ? -20.675 5.909 16.333 1.00 85.44 95 PRO A C 1
ATOM 743 O O . PRO A 1 95 ? -21.405 5.888 17.324 1.00 85.44 95 PRO A O 1
ATOM 746 N N . ILE A 1 96 ? -20.218 7.058 15.820 1.00 91.38 96 ILE A N 1
ATOM 747 C CA . ILE A 1 96 ? -20.532 8.375 16.400 1.00 91.38 96 ILE A CA 1
ATOM 748 C C . ILE A 1 96 ? -22.030 8.680 16.268 1.00 91.38 96 ILE A C 1
ATOM 750 O O . ILE A 1 96 ? -22.661 9.123 17.230 1.00 91.38 96 ILE A O 1
ATOM 754 N N . VAL A 1 97 ? -22.619 8.401 15.101 1.00 91.25 97 VAL A N 1
ATOM 755 C CA . VAL A 1 97 ? -24.052 8.616 14.852 1.00 91.25 97 VAL A CA 1
ATOM 756 C C . VAL A 1 97 ? -24.907 7.711 15.739 1.00 91.25 97 VAL A C 1
ATOM 758 O O . VAL A 1 97 ? -25.863 8.185 16.351 1.00 91.25 97 VAL A O 1
ATOM 761 N N . VAL A 1 98 ? -24.553 6.428 15.868 1.00 92.25 98 VAL A N 1
ATOM 762 C CA . VAL A 1 98 ? -25.293 5.475 16.713 1.00 92.25 98 VAL A CA 1
ATOM 763 C C . VAL A 1 98 ? -25.266 5.894 18.185 1.00 92.25 98 VAL A C 1
ATOM 765 O O . VAL A 1 98 ? -26.314 5.908 18.833 1.00 92.25 98 VAL A O 1
ATOM 768 N N . LEU A 1 99 ? -24.102 6.290 18.709 1.00 91.75 99 LEU A N 1
ATOM 769 C CA . LEU A 1 99 ? -23.987 6.777 20.087 1.00 91.75 99 LEU A CA 1
ATOM 770 C C . LEU A 1 99 ? -24.776 8.074 20.303 1.00 91.75 99 LEU A C 1
ATOM 772 O O . LEU A 1 99 ? -25.488 8.196 21.299 1.00 91.75 99 LEU A O 1
ATOM 776 N N . GLY A 1 100 ? -24.711 9.014 19.356 1.00 92.94 100 GLY A N 1
ATOM 777 C CA . GLY A 1 100 ? -25.492 10.252 19.411 1.00 92.94 100 GLY A CA 1
ATOM 778 C C . GLY A 1 100 ? -27.004 10.001 19.435 1.00 92.94 100 GLY A C 1
ATOM 779 O O . GLY A 1 100 ? -27.729 10.614 20.224 1.00 92.94 100 GLY A O 1
ATOM 780 N N . LEU A 1 101 ? -27.490 9.053 18.629 1.00 92.06 101 LEU A N 1
ATOM 781 C CA . LEU A 1 101 ? -28.899 8.653 18.621 1.00 92.06 101 LEU A CA 1
ATOM 782 C C . LEU A 1 101 ? -29.309 7.960 19.926 1.00 92.06 101 LEU A C 1
ATOM 784 O O . LEU A 1 101 ? -30.357 8.279 20.483 1.00 92.06 101 LEU A O 1
ATOM 788 N N . MET A 1 102 ? -28.478 7.068 20.471 1.00 90.62 102 MET A N 1
ATOM 789 C CA . MET A 1 102 ? -28.779 6.419 21.751 1.00 90.62 102 MET A CA 1
ATOM 790 C C . MET A 1 102 ? -28.869 7.416 22.908 1.00 90.62 102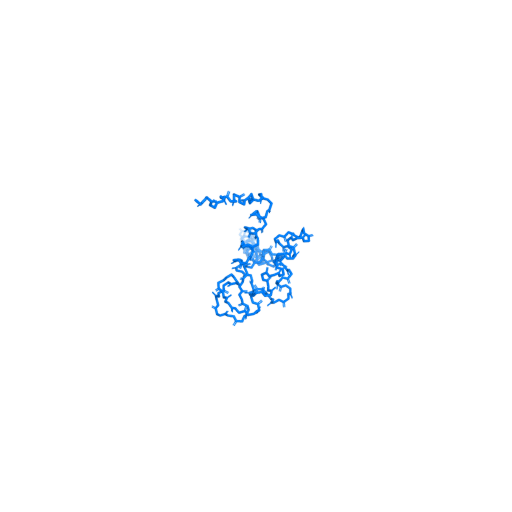 MET A C 1
ATOM 792 O O . MET A 1 102 ? -29.808 7.355 23.703 1.00 90.62 102 MET A O 1
ATOM 796 N N . LEU A 1 103 ? -27.918 8.348 22.996 1.00 93.06 103 LEU A N 1
ATOM 797 C CA . LEU A 1 103 ? -27.909 9.357 24.054 1.00 93.06 103 LEU A CA 1
ATOM 798 C C . LEU A 1 103 ? -29.090 10.321 23.922 1.00 93.06 103 LEU A C 1
ATOM 800 O O . LEU A 1 103 ? -29.750 10.608 24.917 1.00 93.06 103 LEU A O 1
ATOM 804 N N . SER A 1 104 ? -29.397 10.782 22.708 1.00 89.31 104 SER A N 1
ATOM 805 C CA . SER A 1 104 ? -30.531 11.686 22.480 1.00 89.31 104 SER A CA 1
ATOM 806 C C . SER A 1 104 ? -31.873 11.034 22.819 1.00 89.31 104 SER A C 1
ATOM 808 O O . SER A 1 104 ? -32.684 11.657 23.503 1.00 89.31 104 SER A O 1
ATOM 810 N N . VAL A 1 105 ? -32.089 9.768 22.445 1.00 91.12 105 VAL A N 1
ATOM 811 C CA . VAL A 1 105 ? -33.297 9.017 22.827 1.00 91.12 105 VAL A CA 1
ATOM 812 C C . VAL A 1 105 ? -33.352 8.791 24.339 1.00 91.12 105 VAL A C 1
ATOM 814 O O . VAL A 1 105 ? -34.398 9.009 24.949 1.00 91.12 105 VAL A O 1
ATOM 817 N N . GLY A 1 106 ? -32.237 8.409 24.969 1.00 89.69 106 GLY A N 1
ATOM 818 C CA . GLY A 1 106 ? -32.168 8.204 26.418 1.00 89.69 106 GLY A CA 1
ATOM 819 C C . GLY A 1 106 ? -32.494 9.472 27.212 1.00 89.69 106 GLY A C 1
ATOM 820 O O . GLY A 1 106 ? -33.326 9.439 28.119 1.00 89.69 106 GLY A O 1
ATOM 821 N N . VAL A 1 107 ? -31.902 10.607 26.830 1.00 91.31 107 VAL A N 1
ATOM 822 C CA . VAL A 1 107 ? -32.183 11.918 27.437 1.00 91.31 107 VAL A CA 1
ATOM 823 C C . VAL A 1 107 ? -33.636 12.326 27.207 1.00 91.31 107 VAL A C 1
ATOM 825 O O . VAL A 1 107 ? -34.287 12.786 28.142 1.00 91.31 107 VAL A O 1
ATOM 828 N N . TRP A 1 108 ? -34.174 12.123 26.003 1.00 92.00 108 TRP A N 1
ATOM 829 C CA . TRP A 1 108 ? -35.561 12.463 25.687 1.00 92.00 108 TRP A CA 1
ATOM 830 C C . TRP A 1 108 ? -36.569 11.654 26.517 1.00 92.00 108 TRP A C 1
ATOM 832 O O . TRP A 1 108 ? -37.512 12.222 27.069 1.00 92.00 108 TRP A O 1
ATOM 842 N N . VAL A 1 109 ? -36.348 10.345 26.679 1.00 90.62 109 VAL A N 1
ATOM 843 C CA . VAL A 1 109 ? -37.197 9.478 27.513 1.00 90.62 109 VAL A CA 1
ATOM 844 C C . VAL A 1 109 ? -37.105 9.868 28.989 1.00 90.62 109 VAL A C 1
ATOM 846 O O . VAL A 1 109 ? -38.138 9.981 29.651 1.00 90.62 109 VAL A O 1
ATOM 849 N N . LEU A 1 110 ? -35.897 10.121 29.505 1.00 89.12 110 LEU A N 1
ATOM 850 C CA . LEU A 1 110 ? -35.707 10.586 30.883 1.00 89.12 110 LEU A CA 1
ATOM 851 C C . LEU A 1 110 ? -36.398 11.931 31.124 1.00 89.12 110 LEU A C 1
ATOM 853 O O . LEU A 1 110 ? -37.121 12.072 32.109 1.00 89.12 110 LEU A O 1
ATOM 857 N N . TYR A 1 111 ? -36.237 12.888 30.209 1.00 90.12 111 TYR A N 1
ATOM 858 C CA . TYR A 1 111 ? -36.901 14.186 30.280 1.00 90.12 111 TYR A CA 1
ATOM 859 C C . TYR A 1 111 ? -38.425 14.027 30.313 1.00 90.12 111 TYR A C 1
ATOM 861 O O . TYR A 1 111 ? -39.078 14.592 31.184 1.00 90.12 111 TYR A O 1
ATOM 869 N N . ASN A 1 112 ? -38.993 13.194 29.436 1.00 87.75 112 ASN A N 1
ATOM 870 C CA . ASN A 1 112 ? -40.436 12.961 29.379 1.00 87.75 112 ASN A CA 1
ATOM 871 C C . ASN A 1 112 ? -40.976 12.269 30.651 1.00 87.75 112 ASN A C 1
ATOM 873 O O . ASN A 1 112 ? -42.048 12.618 31.143 1.00 87.75 112 ASN A O 1
ATOM 877 N N . MET A 1 113 ? -40.224 11.325 31.234 1.00 84.69 113 MET A N 1
ATOM 878 C CA . MET A 1 113 ? -40.601 10.678 32.500 1.00 84.69 113 MET A CA 1
ATOM 879 C C . MET A 1 113 ? -40.544 11.638 33.695 1.00 84.69 113 MET A C 1
ATOM 881 O O . MET A 1 113 ? -41.439 11.603 34.539 1.00 84.69 113 MET A O 1
ATOM 885 N N . VAL A 1 114 ? -39.531 12.507 33.766 1.00 81.62 114 VAL A N 1
ATOM 886 C CA . VAL A 1 114 ? -39.407 13.516 34.832 1.00 81.62 114 VAL A CA 1
ATOM 887 C C . VAL A 1 114 ? -40.483 14.596 34.691 1.00 81.62 114 VAL A C 1
ATOM 889 O O . VAL A 1 114 ? -41.160 14.909 35.668 1.00 81.62 114 VAL A O 1
ATOM 892 N N . TYR A 1 115 ? -40.714 15.091 33.472 1.00 75.75 115 TYR A N 1
ATOM 893 C CA . TYR A 1 115 ? -41.727 16.110 33.179 1.00 75.75 115 TYR A CA 1
ATOM 894 C C . TYR A 1 115 ? -43.143 15.632 33.530 1.00 75.75 115 TYR A C 1
ATOM 896 O O . TYR A 1 115 ? -43.944 16.368 34.104 1.00 75.75 115 TYR A O 1
ATOM 904 N N . LYS A 1 116 ? -43.453 14.359 33.249 1.00 64.62 116 LYS A N 1
ATOM 905 C CA . LYS A 1 116 ? -44.746 13.763 33.604 1.00 64.62 116 LYS A CA 1
ATOM 906 C C . LYS A 1 116 ? -44.909 13.549 35.111 1.00 64.62 116 LYS A C 1
ATOM 908 O O . LYS A 1 116 ? -46.034 13.578 35.593 1.00 64.62 116 LYS A O 1
ATOM 913 N N . LYS A 1 117 ? -43.818 13.339 35.855 1.00 61.44 117 LYS A N 1
ATOM 914 C CA . LYS A 1 117 ? -43.879 13.176 37.313 1.00 61.44 117 LYS A CA 1
ATOM 915 C C . LYS A 1 117 ? -44.199 14.484 38.038 1.00 61.44 117 LYS A C 1
ATOM 917 O O . LYS A 1 117 ? -44.913 14.440 39.027 1.00 61.44 117 LYS A O 1
ATOM 922 N N . GLN A 1 118 ? -43.704 15.622 37.547 1.00 61.12 118 GLN A N 1
ATOM 923 C CA . GLN A 1 118 ? -43.971 16.925 38.169 1.00 61.12 118 GLN A CA 1
ATOM 924 C C . GLN A 1 118 ? -45.421 17.391 37.967 1.00 61.12 118 GLN A C 1
ATOM 926 O O . GLN A 1 118 ? -46.011 17.910 38.897 1.00 61.12 118 GLN A O 1
ATOM 931 N N . ASN A 1 119 ? -46.036 17.114 36.813 1.00 53.25 119 ASN A N 1
ATOM 932 C CA . ASN A 1 119 ? -47.427 17.507 36.527 1.00 53.25 119 ASN A CA 1
ATOM 933 C C . ASN A 1 119 ? -48.514 16.641 37.210 1.00 53.25 119 ASN A C 1
ATOM 935 O O . ASN A 1 119 ? -49.693 16.832 36.929 1.00 53.25 119 ASN A O 1
ATOM 939 N N . VAL A 1 120 ? -48.149 15.639 38.019 1.00 57.50 120 VAL A N 1
ATOM 940 C CA . VAL A 1 120 ? -49.106 14.754 38.729 1.00 57.50 120 VAL A CA 1
ATOM 941 C C . VAL A 1 120 ? -49.127 15.028 40.239 1.00 57.50 120 VAL A C 1
ATOM 943 O O . VAL A 1 120 ? -50.017 14.543 40.930 1.00 57.50 120 VAL A O 1
ATOM 946 N N . GLU A 1 121 ? -48.161 15.793 40.752 1.00 56.50 121 GLU A N 1
ATOM 947 C CA . GLU A 1 121 ? -48.057 16.150 42.176 1.00 56.50 121 GLU A CA 1
ATOM 948 C C . GLU A 1 121 ? -48.585 17.572 42.479 1.00 56.50 121 GLU A C 1
ATOM 950 O O . GLU A 1 121 ? -48.569 17.984 43.638 1.00 56.50 121 GLU A O 1
ATOM 955 N N . ASP A 1 122 ? -49.093 18.279 41.457 1.00 47.53 122 ASP A N 1
ATOM 956 C CA . ASP A 1 122 ? -49.840 19.549 41.552 1.00 47.53 122 ASP A CA 1
ATOM 957 C C . ASP A 1 122 ? -51.364 19.347 41.410 1.00 47.53 122 ASP A C 1
ATOM 959 O O . ASP A 1 122 ? -51.790 18.339 40.791 1.00 47.53 122 ASP A O 1
#

Secondary structure (DSSP, 8-state):
-----------HHHHHHHHHHHHHHHHBBPTTSSS-BTTT---HHHHHHHHHHHHHHHTT--HHHHHHHHHHHH-GGGBSS----SHHHHHHHHHHHHHHHHHHHHHHHHHHHHHHHHTT--

pLDDT: mean 79.4, std 13.25, range [44.25, 93.19]